Protein AF-A0AAD6F072-F1 (afdb_monomer_lite)

InterPro domains:
  IPR004314 Neprosin [PF03080] (9-136)
  IPR004314 Neprosin [PS52045] (1-140)
  IPR053168 Glutamic endopeptidase [PTHR31589] (7-139)

Organism: NCBI:txid198213

Secondary structure (DSSP, 8-state):
-------EEEEE-SSS-EEEEEEEEEETBTEEEEEEEE-GGG-SSSSS--S-----------TTSPPPPBTTSS-GGG-TTTSEEEEEE--B-TTS-B-TT---PPP--S-TTT-EEPPPEE-SSTT-EEEEEEB------

Structure (mmCIF, N/CA/C/O backbone):
data_AF-A0AAD6F072-F1
#
_entry.id   AF-A0AAD6F072-F1
#
loop_
_atom_site.group_PDB
_atom_site.id
_atom_site.type_symbol
_atom_site.label_atom_id
_atom_site.label_alt_id
_atom_site.label_comp_id
_atom_site.label_asym_id
_atom_site.label_entity_id
_atom_site.label_seq_id
_atom_site.pdbx_PDB_ins_code
_atom_site.Cartn_x
_atom_site.Cartn_y
_atom_site.Cartn_z
_atom_site.occupancy
_atom_site.B_iso_or_equiv
_atom_site.auth_seq_id
_atom_site.auth_comp_id
_atom_site.auth_asym_id
_atom_site.auth_atom_id
_atom_site.pdbx_PDB_model_num
ATOM 1 N N . MET A 1 1 ? 3.015 15.262 11.939 1.00 39.03 1 MET A N 1
ATOM 2 C CA . MET A 1 1 ? 2.741 14.007 11.215 1.00 39.03 1 MET A CA 1
ATOM 3 C C . MET A 1 1 ? 4.004 13.675 10.437 1.00 39.03 1 MET A C 1
ATOM 5 O O . MET A 1 1 ? 4.471 14.546 9.718 1.00 39.03 1 MET A O 1
ATOM 9 N N . ILE A 1 2 ? 4.644 12.532 10.690 1.00 33.38 2 ILE A N 1
ATOM 10 C CA . ILE A 1 2 ? 5.855 12.137 9.954 1.00 33.38 2 ILE A CA 1
ATOM 11 C C . ILE A 1 2 ? 5.382 11.262 8.799 1.00 33.38 2 ILE A C 1
ATOM 13 O O . ILE A 1 2 ? 5.081 10.090 9.002 1.00 33.38 2 ILE A O 1
ATOM 17 N N . THR A 1 3 ? 5.277 11.843 7.609 1.00 35.97 3 THR A N 1
ATOM 18 C CA . THR A 1 3 ? 5.078 11.077 6.378 1.00 35.97 3 THR A CA 1
ATOM 19 C C . THR A 1 3 ? 6.406 10.411 6.037 1.00 35.97 3 THR A C 1
ATOM 21 O O . THR A 1 3 ? 7.415 11.094 5.870 1.00 35.97 3 THR A O 1
ATOM 24 N N . LYS A 1 4 ? 6.435 9.077 5.998 1.00 39.31 4 LYS A N 1
ATOM 25 C CA . LYS A 1 4 ? 7.564 8.315 5.456 1.00 39.31 4 LYS A CA 1
ATOM 26 C C . LYS A 1 4 ? 7.155 7.807 4.084 1.00 39.31 4 LYS A C 1
ATOM 28 O O . LYS A 1 4 ? 6.417 6.833 3.994 1.00 39.31 4 LYS A O 1
ATOM 33 N N . THR A 1 5 ? 7.618 8.480 3.043 1.00 40.56 5 THR A N 1
ATOM 34 C CA . THR A 1 5 ? 7.471 8.000 1.670 1.00 40.56 5 THR A CA 1
ATOM 35 C C . THR A 1 5 ? 8.590 7.001 1.407 1.00 40.56 5 THR A C 1
ATOM 37 O O . THR A 1 5 ? 9.761 7.318 1.612 1.00 40.56 5 THR A O 1
ATOM 40 N N . ILE A 1 6 ? 8.236 5.778 1.019 1.00 50.00 6 ILE A N 1
ATOM 41 C CA . ILE A 1 6 ? 9.190 4.801 0.497 1.00 50.00 6 ILE A CA 1
ATOM 42 C C . ILE A 1 6 ? 8.777 4.553 -0.947 1.00 50.00 6 ILE A C 1
ATOM 44 O O . ILE A 1 6 ? 7.791 3.866 -1.195 1.00 50.00 6 ILE A O 1
ATOM 48 N N . SER A 1 7 ? 9.508 5.155 -1.881 1.00 49.59 7 SER A N 1
ATOM 49 C CA . SER A 1 7 ? 9.353 4.875 -3.305 1.00 49.59 7 SER A CA 1
ATOM 50 C C . SER A 1 7 ? 10.060 3.560 -3.608 1.00 49.59 7 SER A C 1
ATOM 52 O O . SER A 1 7 ? 11.254 3.434 -3.329 1.00 49.59 7 SER A O 1
ATOM 54 N N . PHE A 1 8 ? 9.330 2.595 -4.157 1.00 56.19 8 PHE A N 1
ATOM 55 C CA . PHE A 1 8 ? 9.890 1.359 -4.684 1.00 56.19 8 PHE A CA 1
ATOM 56 C C . PHE A 1 8 ? 9.790 1.406 -6.202 1.00 56.19 8 PHE A C 1
ATOM 58 O O . PHE A 1 8 ? 8.688 1.437 -6.742 1.00 56.19 8 PHE A O 1
ATOM 65 N N . HIS A 1 9 ? 10.934 1.417 -6.881 1.00 56.78 9 HIS A N 1
ATOM 66 C CA . HIS A 1 9 ? 10.971 1.208 -8.324 1.00 56.78 9 HIS A CA 1
ATOM 67 C C . HIS A 1 9 ? 11.306 -0.253 -8.582 1.00 56.78 9 HIS A C 1
ATOM 69 O O . HIS A 1 9 ? 12.283 -0.756 -8.025 1.00 56.78 9 HIS A O 1
ATOM 75 N N . VAL A 1 10 ? 10.466 -0.909 -9.372 1.00 61.03 10 VAL A N 1
ATOM 76 C CA . VAL A 1 10 ? 10.564 -2.320 -9.717 1.00 61.03 10 VAL A CA 1
ATOM 77 C C . VAL A 1 10 ? 10.649 -2.377 -11.238 1.00 61.03 10 VAL A C 1
ATOM 79 O O . VAL A 1 10 ? 9.645 -2.182 -11.915 1.00 61.03 10 VAL A O 1
ATOM 82 N N . GLN A 1 11 ? 11.869 -2.529 -11.753 1.00 62.38 11 GLN A N 1
ATOM 83 C CA . GLN A 1 11 ? 12.166 -2.468 -13.187 1.00 62.38 11 GLN A CA 1
ATOM 84 C C . GLN A 1 11 ? 12.489 -3.860 -13.718 1.00 62.38 11 GLN A C 1
ATOM 86 O O . GLN A 1 11 ? 13.318 -4.543 -13.113 1.00 62.38 11 GLN A O 1
ATOM 91 N N . ASP A 1 12 ? 11.864 -4.219 -14.838 1.00 61.44 12 ASP A N 1
ATOM 92 C CA . ASP A 1 12 ? 12.363 -5.224 -15.774 1.00 61.44 12 ASP A CA 1
ATOM 93 C C . ASP A 1 12 ? 13.198 -4.487 -16.831 1.00 61.44 12 ASP A C 1
ATOM 95 O O . ASP A 1 12 ? 12.715 -3.557 -17.476 1.00 61.44 12 ASP A O 1
ATOM 99 N N . ASP A 1 13 ? 14.471 -4.841 -16.973 1.00 62.88 13 ASP A N 1
ATOM 100 C CA . ASP A 1 13 ? 15.399 -4.250 -17.948 1.00 62.88 13 ASP A CA 1
ATOM 101 C C . ASP A 1 13 ? 15.335 -4.942 -19.327 1.00 62.88 13 ASP A C 1
ATOM 103 O O . ASP A 1 13 ? 16.290 -4.892 -20.109 1.00 62.88 13 ASP A O 1
ATOM 107 N N . HIS A 1 14 ? 14.202 -5.589 -19.620 1.00 65.00 14 HIS A N 1
ATOM 108 C CA . HIS A 1 14 ? 13.958 -6.478 -20.759 1.00 65.00 14 HIS A CA 1
ATOM 109 C C . HIS A 1 14 ? 14.782 -7.776 -20.727 1.00 65.00 14 HIS A C 1
ATOM 111 O O . HIS A 1 14 ? 14.810 -8.517 -21.718 1.00 65.00 14 HIS A O 1
ATOM 117 N N . THR A 1 15 ? 15.460 -8.069 -19.612 1.00 68.56 15 THR A N 1
ATOM 118 C CA . THR A 1 15 ? 16.095 -9.374 -19.367 1.00 68.56 15 THR A CA 1
ATOM 119 C C . THR A 1 15 ? 15.232 -10.293 -18.498 1.00 68.56 15 THR A C 1
ATOM 121 O O . THR A 1 15 ? 15.545 -11.483 -18.386 1.00 68.56 15 THR A O 1
ATOM 124 N N . GLY A 1 16 ? 14.138 -9.767 -17.930 1.00 71.06 16 GLY A N 1
ATOM 125 C CA . GLY A 1 16 ? 13.256 -10.431 -16.971 1.00 71.06 16 GLY A CA 1
ATOM 126 C C . GLY A 1 16 ? 13.711 -10.294 -15.513 1.00 71.06 16 GLY A C 1
ATOM 127 O O . GLY A 1 16 ? 13.064 -10.824 -14.600 1.00 71.06 16 GLY A O 1
ATOM 1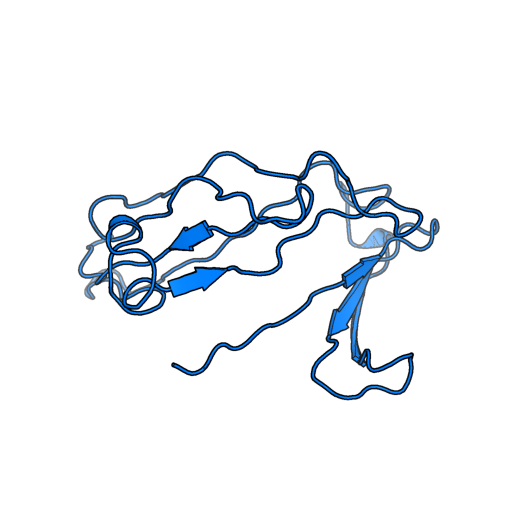28 N N . ASP A 1 17 ? 14.864 -9.666 -15.277 1.00 81.19 17 ASP A N 1
ATOM 129 C CA . ASP A 1 17 ? 15.441 -9.497 -13.950 1.00 81.19 17 ASP A CA 1
ATOM 130 C C . ASP A 1 17 ? 14.787 -8.315 -13.229 1.00 81.19 17 ASP A C 1
ATOM 132 O O . ASP A 1 17 ? 14.529 -7.267 -13.812 1.00 81.19 17 ASP A O 1
ATOM 136 N N . TRP A 1 18 ? 14.563 -8.459 -11.924 1.00 79.00 18 TRP A N 1
ATOM 137 C CA . TRP A 1 18 ? 13.888 -7.449 -11.116 1.00 79.00 18 TRP A CA 1
ATOM 138 C C . TRP A 1 18 ? 14.869 -6.718 -10.217 1.00 79.00 18 TRP A C 1
ATOM 140 O O . TRP A 1 18 ? 15.586 -7.338 -9.427 1.00 79.00 18 TRP A O 1
ATOM 150 N N . SER A 1 19 ? 14.838 -5.390 -10.259 1.00 80.44 19 SER A N 1
ATOM 151 C CA . SER A 1 19 ? 15.599 -4.532 -9.345 1.00 80.44 19 SER A CA 1
ATOM 152 C C . SER A 1 19 ? 14.667 -3.713 -8.464 1.00 80.44 19 SER A C 1
ATOM 154 O O . SER A 1 19 ? 13.690 -3.169 -8.961 1.00 80.44 19 SER A O 1
ATOM 156 N N . LEU A 1 20 ? 14.979 -3.600 -7.170 1.00 81.88 20 LEU A N 1
ATOM 157 C CA . LEU A 1 20 ? 14.248 -2.766 -6.215 1.00 81.88 20 LEU A CA 1
ATOM 158 C C . LEU A 1 20 ? 15.093 -1.561 -5.818 1.00 81.88 20 LEU A C 1
ATOM 160 O O . LEU A 1 20 ? 16.142 -1.730 -5.191 1.00 81.88 20 LEU A O 1
ATOM 164 N N . TYR A 1 21 ? 14.611 -0.356 -6.099 1.00 79.81 21 TYR A N 1
ATOM 165 C CA . TYR A 1 21 ? 15.288 0.885 -5.711 1.00 79.81 21 TYR A CA 1
ATOM 166 C C . TYR A 1 21 ? 14.526 1.663 -4.645 1.00 79.81 21 TYR A C 1
ATOM 168 O O . TYR A 1 21 ? 13.312 1.527 -4.516 1.00 79.81 21 TYR A O 1
ATOM 176 N N . ARG A 1 22 ? 15.258 2.507 -3.909 1.00 79.94 22 ARG A N 1
ATOM 177 C CA . ARG A 1 22 ? 14.730 3.453 -2.924 1.00 79.94 22 ARG A CA 1
ATOM 178 C C . ARG A 1 22 ? 15.347 4.841 -3.088 1.00 79.94 22 ARG A C 1
ATOM 180 O O . ARG A 1 22 ? 16.568 4.982 -3.055 1.00 79.94 22 ARG A O 1
ATOM 187 N N . GLU A 1 23 ? 14.501 5.854 -3.233 1.00 74.44 23 GLU A N 1
ATOM 188 C CA . GLU A 1 23 ? 14.886 7.225 -3.617 1.00 74.44 23 GLU A CA 1
ATOM 189 C C . GLU A 1 23 ? 15.313 8.131 -2.450 1.00 74.44 23 GLU A C 1
ATOM 191 O O . GLU A 1 23 ? 16.150 9.013 -2.619 1.00 74.44 23 GLU A O 1
ATOM 196 N N . ASP A 1 24 ? 14.798 7.923 -1.238 1.00 72.06 24 ASP A N 1
ATOM 197 C CA . ASP A 1 24 ? 15.056 8.804 -0.084 1.00 72.06 24 ASP A CA 1
ATOM 198 C C . ASP A 1 24 ? 16.386 8.513 0.639 1.00 72.06 24 ASP A C 1
ATOM 200 O O . ASP A 1 24 ? 16.667 9.078 1.696 1.00 72.06 24 ASP A O 1
ATOM 204 N N . LEU A 1 25 ? 17.219 7.633 0.079 1.00 77.62 25 LEU A N 1
ATOM 205 C CA . LEU A 1 25 ? 18.517 7.254 0.644 1.00 77.62 25 LEU A CA 1
ATOM 206 C C . LEU A 1 25 ? 19.708 8.015 0.040 1.00 77.62 25 LEU A C 1
ATOM 208 O O . LEU A 1 25 ? 20.831 7.831 0.506 1.00 77.62 25 LEU A O 1
ATOM 212 N N . GLY A 1 26 ? 19.486 8.874 -0.963 1.00 76.06 26 GLY A N 1
ATOM 213 C CA . GLY A 1 26 ? 20.554 9.677 -1.573 1.00 76.06 26 GLY A CA 1
ATOM 214 C C . GLY A 1 26 ? 21.599 8.825 -2.298 1.00 76.06 26 GLY A C 1
ATOM 215 O O . GLY A 1 26 ? 22.797 9.092 -2.210 1.00 76.06 26 GLY A O 1
ATOM 216 N N . GLY A 1 27 ? 21.146 7.766 -2.966 1.00 77.00 27 GLY A N 1
ATOM 217 C CA . GLY A 1 27 ? 22.019 6.810 -3.631 1.00 77.00 27 GLY A CA 1
ATOM 218 C C . GLY A 1 27 ? 22.700 7.358 -4.893 1.00 77.00 27 GLY A C 1
ATOM 219 O O . GLY A 1 27 ? 22.360 8.434 -5.393 1.00 77.00 27 GLY A O 1
ATOM 220 N N . PRO A 1 28 ? 23.691 6.619 -5.421 1.00 75.62 28 PRO A N 1
ATOM 221 C CA . PRO A 1 28 ? 24.615 7.121 -6.438 1.00 75.62 28 PRO A CA 1
ATOM 222 C C . PRO A 1 28 ? 23.983 7.317 -7.824 1.00 75.62 28 PRO A C 1
ATOM 224 O O . PRO A 1 28 ? 24.578 7.984 -8.668 1.00 75.62 28 PRO A O 1
ATOM 227 N N . ILE A 1 29 ? 22.797 6.753 -8.075 1.00 68.38 29 ILE A N 1
ATOM 228 C CA . ILE A 1 29 ? 22.113 6.809 -9.372 1.00 68.38 29 ILE A CA 1
ATOM 229 C C . ILE A 1 29 ? 20.925 7.760 -9.244 1.00 68.38 29 ILE A C 1
ATOM 231 O O . ILE A 1 29 ? 19.842 7.351 -8.844 1.00 68.38 29 ILE A O 1
ATOM 235 N N . GLY A 1 30 ? 21.131 9.051 -9.517 1.00 68.88 30 GLY A N 1
ATOM 236 C CA . GLY A 1 30 ? 20.044 10.041 -9.481 1.00 68.88 30 GLY A CA 1
ATOM 237 C C . GLY A 1 30 ? 19.322 10.157 -8.128 1.00 68.88 30 GLY A C 1
ATOM 238 O O . GLY A 1 30 ? 18.164 10.551 -8.101 1.00 68.88 30 GLY A O 1
ATOM 239 N N . GLY A 1 31 ? 19.973 9.792 -7.015 1.00 77.00 31 GLY A N 1
ATOM 240 C CA . GLY A 1 31 ? 19.365 9.737 -5.678 1.00 77.00 31 GLY A CA 1
ATOM 241 C C . GLY A 1 31 ? 18.814 8.361 -5.281 1.00 77.00 31 GLY A C 1
ATOM 242 O O . GLY A 1 31 ? 18.558 8.126 -4.101 1.00 77.00 31 GLY A O 1
ATOM 243 N N . MET A 1 32 ? 18.716 7.410 -6.212 1.00 76.00 32 MET A N 1
ATOM 244 C CA . MET A 1 32 ? 18.235 6.050 -5.958 1.00 76.00 32 MET A CA 1
ATOM 245 C C . MET A 1 32 ? 19.320 5.133 -5.387 1.00 76.00 32 MET A C 1
ATOM 247 O O . MET A 1 32 ? 20.454 5.085 -5.871 1.00 76.00 32 MET A O 1
ATOM 251 N N . THR A 1 33 ? 18.945 4.347 -4.378 1.00 83.56 33 THR A N 1
ATOM 252 C CA . THR A 1 33 ? 19.739 3.255 -3.799 1.00 83.56 33 THR A CA 1
ATOM 253 C C . THR A 1 33 ? 19.128 1.913 -4.179 1.00 83.56 33 THR A C 1
ATOM 255 O O . THR A 1 33 ? 17.965 1.669 -3.871 1.00 83.56 33 THR A O 1
ATOM 258 N N . LEU A 1 34 ? 19.911 1.028 -4.803 1.00 82.62 34 LEU A N 1
ATOM 259 C CA . LEU A 1 34 ? 19.511 -0.360 -5.044 1.00 82.62 34 LEU A CA 1
ATOM 260 C C . LEU A 1 34 ? 19.412 -1.101 -3.703 1.00 82.62 34 LEU A C 1
ATOM 262 O O . LEU A 1 34 ? 20.396 -1.204 -2.971 1.00 82.62 34 LEU A O 1
ATOM 266 N N . LEU A 1 35 ? 18.226 -1.610 -3.386 1.00 84.81 35 LEU A N 1
ATOM 267 C CA . LEU A 1 35 ? 17.966 -2.416 -2.194 1.00 84.81 35 LEU A CA 1
ATOM 268 C C . LEU A 1 35 ? 18.078 -3.916 -2.466 1.00 84.81 35 LEU A C 1
ATOM 270 O O . LEU A 1 35 ? 18.409 -4.675 -1.556 1.00 84.81 35 LEU A O 1
ATOM 274 N N . GLY A 1 36 ? 17.803 -4.349 -3.695 1.00 83.94 36 GLY A N 1
ATOM 275 C CA . GLY A 1 36 ? 17.868 -5.757 -4.059 1.00 83.94 36 GLY A CA 1
ATOM 276 C C . GLY A 1 36 ? 17.723 -5.990 -5.553 1.00 83.94 36 GLY A C 1
ATOM 277 O O . GLY A 1 36 ? 17.220 -5.135 -6.278 1.00 83.94 36 GLY A O 1
ATOM 278 N N . TRP A 1 37 ? 18.188 -7.158 -5.980 1.00 85.19 37 TRP A N 1
ATOM 279 C CA . TRP A 1 37 ? 18.143 -7.633 -7.355 1.00 85.19 37 TRP A CA 1
ATOM 280 C C . TRP A 1 37 ? 17.800 -9.123 -7.351 1.00 85.19 37 TRP A C 1
ATOM 282 O O . TRP A 1 37 ? 18.337 -9.878 -6.530 1.00 85.19 37 TRP A O 1
ATOM 292 N N . TRP A 1 38 ? 16.911 -9.540 -8.247 1.00 86.12 38 TRP A N 1
ATOM 293 C CA . TRP A 1 38 ? 16.428 -10.913 -8.352 1.00 86.12 38 TRP A CA 1
ATOM 294 C C . TRP A 1 38 ? 16.389 -11.348 -9.816 1.00 86.12 38 TRP A C 1
ATOM 296 O O . TRP A 1 38 ? 15.666 -10.730 -10.596 1.00 86.12 38 TRP A O 1
ATOM 306 N N . PRO A 1 39 ? 17.095 -12.428 -10.191 1.00 85.25 39 PRO A N 1
ATOM 307 C CA . PRO A 1 39 ? 17.088 -12.885 -11.567 1.00 85.25 39 PRO A CA 1
ATOM 308 C C . PRO A 1 39 ? 15.739 -13.494 -11.949 1.00 85.25 39 PRO A C 1
ATOM 310 O O . PRO A 1 39 ? 15.114 -14.184 -11.132 1.00 85.25 39 PRO A O 1
ATOM 313 N N . TRP A 1 40 ? 15.349 -13.337 -13.213 1.00 81.75 40 TRP A N 1
ATOM 314 C CA . TRP A 1 40 ? 14.086 -13.821 -13.783 1.00 81.75 40 TRP A CA 1
ATOM 315 C C . TRP A 1 40 ? 13.829 -15.297 -13.477 1.00 81.75 40 TRP A C 1
ATOM 317 O O . TRP A 1 40 ? 12.707 -15.705 -13.186 1.00 81.75 40 TRP A O 1
ATOM 327 N N . SER A 1 41 ? 14.899 -16.101 -13.471 1.00 84.88 41 SER A N 1
ATOM 328 C CA . SER A 1 41 ? 14.863 -17.549 -13.229 1.00 84.88 41 SER A CA 1
ATOM 329 C C . SER A 1 41 ? 14.318 -17.952 -11.851 1.00 84.88 41 SER A C 1
ATOM 331 O O . SER A 1 41 ? 13.957 -19.115 -11.653 1.00 84.88 41 SER A O 1
ATOM 333 N N . LEU A 1 42 ? 14.232 -17.017 -10.898 1.00 86.44 42 LEU A N 1
ATOM 334 C CA . LEU A 1 42 ? 13.570 -17.247 -9.611 1.00 86.44 42 LEU A CA 1
ATOM 335 C C . LEU A 1 42 ? 12.043 -17.250 -9.728 1.00 86.44 42 LEU A C 1
ATOM 337 O O . LEU A 1 42 ? 11.360 -17.795 -8.855 1.00 86.44 42 LEU A O 1
ATOM 341 N N . PHE A 1 43 ? 11.498 -16.662 -10.791 1.00 81.50 43 PHE A N 1
ATOM 342 C CA . PHE A 1 43 ? 10.075 -16.427 -10.948 1.00 81.50 43 PHE A CA 1
ATOM 343 C C . PHE A 1 43 ? 9.483 -17.305 -12.046 1.00 81.50 43 PHE A C 1
ATOM 345 O O . PHE A 1 43 ? 9.979 -17.389 -13.160 1.00 81.50 43 PHE A O 1
ATOM 352 N N . LYS A 1 44 ? 8.357 -17.954 -11.740 1.00 77.6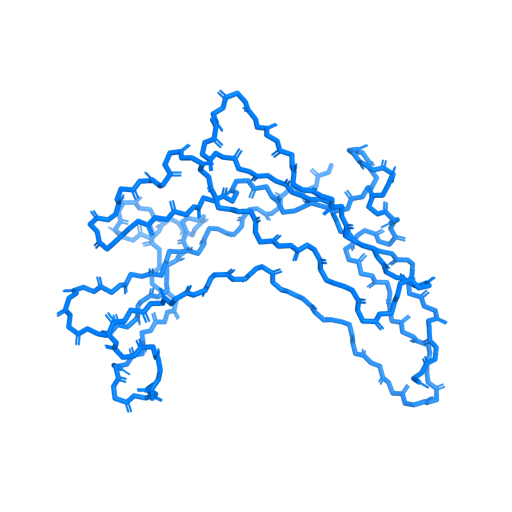2 44 LYS A N 1
ATOM 353 C CA . LYS A 1 44 ? 7.598 -18.734 -12.733 1.00 77.62 44 LYS A CA 1
ATOM 354 C C . LYS A 1 44 ? 6.591 -17.896 -13.519 1.00 77.62 44 LYS A C 1
ATOM 356 O O . LYS A 1 44 ? 6.203 -18.289 -14.609 1.00 77.62 44 LYS A O 1
ATOM 361 N N . HIS A 1 45 ? 6.134 -16.789 -12.932 1.00 76.12 45 HIS A N 1
ATOM 362 C CA . HIS A 1 45 ? 5.025 -15.975 -13.446 1.00 76.12 45 HIS A CA 1
ATOM 363 C C . HIS A 1 45 ? 5.354 -14.483 -13.555 1.00 76.12 45 HIS A C 1
ATOM 365 O O . HIS A 1 45 ? 4.537 -13.735 -14.068 1.00 76.12 45 HIS A O 1
ATOM 371 N N . LEU A 1 46 ? 6.526 -14.066 -13.067 1.00 76.12 46 LEU A N 1
ATOM 372 C CA . LEU A 1 46 ? 7.033 -12.692 -13.162 1.00 76.12 46 LEU A CA 1
ATOM 373 C C . LEU A 1 46 ? 8.312 -12.630 -14.008 1.00 76.12 46 LEU A C 1
ATOM 375 O O . LEU A 1 46 ? 8.990 -11.622 -14.009 1.00 76.12 46 LEU A O 1
ATOM 379 N N . ALA A 1 47 ? 8.681 -13.715 -14.691 1.00 71.75 47 ALA A N 1
ATOM 380 C CA . ALA A 1 47 ? 9.908 -13.768 -15.484 1.00 71.75 47 ALA A CA 1
ATOM 381 C C . ALA A 1 47 ? 9.884 -12.859 -16.722 1.00 71.75 47 ALA A C 1
ATOM 383 O O . ALA A 1 47 ? 10.943 -12.514 -17.220 1.00 71.75 47 ALA A O 1
ATOM 384 N N . GLU A 1 48 ? 8.696 -12.539 -17.241 1.00 69.81 48 GLU A N 1
ATOM 385 C CA . GLU A 1 48 ? 8.538 -11.748 -18.468 1.00 69.81 48 GLU A CA 1
ATOM 386 C C . GLU A 1 48 ? 7.943 -10.364 -18.205 1.00 69.81 48 GLU A C 1
ATOM 388 O O . GLU A 1 48 ? 8.309 -9.420 -18.877 1.00 69.81 48 GLU A O 1
ATOM 393 N N . HIS A 1 49 ? 6.964 -10.253 -17.303 1.00 72.19 49 HIS A N 1
ATOM 394 C CA . HIS A 1 49 ? 6.352 -8.989 -16.883 1.00 72.19 49 HIS A CA 1
ATOM 395 C C . HIS A 1 49 ? 5.443 -9.231 -15.670 1.00 72.19 49 HIS A C 1
ATOM 397 O O . HIS A 1 49 ? 5.070 -10.369 -15.357 1.00 72.19 49 HIS A O 1
ATOM 403 N N . ALA A 1 50 ? 5.059 -8.153 -14.987 1.00 73.69 50 ALA A N 1
ATOM 404 C CA . ALA A 1 50 ? 3.982 -8.186 -14.005 1.00 73.69 50 ALA A CA 1
ATOM 405 C C . ALA A 1 50 ? 2.625 -7.980 -14.692 1.00 73.69 50 ALA A C 1
ATOM 407 O O . ALA A 1 50 ? 2.436 -7.032 -15.446 1.00 73.69 50 ALA A O 1
ATOM 408 N N . ASN A 1 51 ? 1.658 -8.845 -14.379 1.00 74.44 51 ASN A N 1
ATOM 409 C CA . ASN A 1 51 ? 0.275 -8.723 -14.864 1.00 74.44 51 ASN A CA 1
ATOM 410 C C . ASN A 1 51 ? -0.633 -7.961 -13.895 1.00 74.44 51 ASN A C 1
ATOM 412 O O . ASN A 1 51 ? -1.707 -7.496 -14.267 1.00 74.44 51 ASN A O 1
ATOM 416 N N . VAL A 1 52 ? -0.231 -7.910 -12.627 1.00 76.88 52 VAL A N 1
ATOM 417 C CA . VAL A 1 52 ? -0.995 -7.326 -11.529 1.00 76.88 52 VAL A CA 1
ATOM 418 C C . VAL A 1 52 ? -0.011 -6.617 -10.613 1.00 76.88 52 VAL A C 1
ATOM 420 O O . VAL A 1 52 ? 1.041 -7.169 -10.286 1.00 76.88 52 VAL A O 1
ATOM 423 N N . ILE A 1 53 ? -0.366 -5.405 -10.202 1.00 78.25 53 ILE A N 1
ATOM 424 C CA . ILE A 1 53 ? 0.338 -4.654 -9.167 1.00 78.25 53 ILE A CA 1
ATOM 425 C C . ILE A 1 53 ? -0.601 -4.604 -7.961 1.00 78.25 53 ILE A C 1
ATOM 427 O O . ILE A 1 53 ? -1.791 -4.352 -8.100 1.00 78.25 53 ILE A O 1
ATOM 431 N N . GLU A 1 54 ? -0.094 -4.866 -6.764 1.00 84.69 54 GLU A N 1
ATOM 432 C CA . GLU A 1 54 ? -0.895 -4.773 -5.544 1.00 84.69 54 GLU A CA 1
ATOM 433 C C . GLU A 1 54 ? -0.123 -4.001 -4.482 1.00 84.69 54 GLU A C 1
ATOM 435 O O . GLU A 1 54 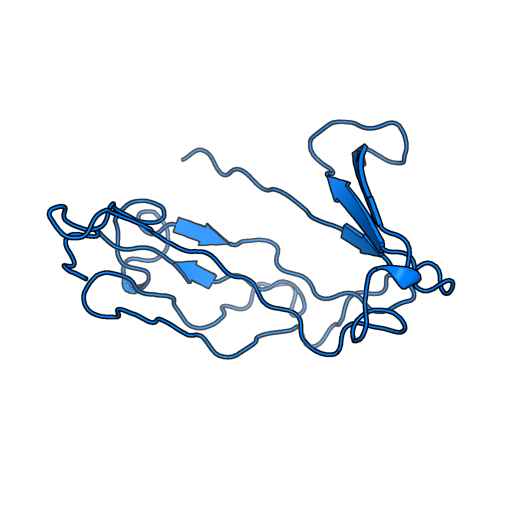? 1.064 -4.242 -4.251 1.00 84.69 54 GLU A O 1
ATOM 440 N N . TRP A 1 55 ? -0.822 -3.105 -3.788 1.00 86.06 55 TRP A N 1
ATOM 441 C CA . TRP A 1 55 ? -0.335 -2.503 -2.554 1.00 86.06 55 TRP A CA 1
ATOM 442 C C . TRP A 1 55 ? -0.953 -3.262 -1.394 1.00 86.06 55 TRP A C 1
ATOM 444 O O . TRP A 1 55 ? -2.150 -3.166 -1.134 1.00 86.06 55 TRP A O 1
ATOM 454 N N . THR A 1 56 ? -0.130 -4.055 -0.717 1.00 87.56 56 THR A N 1
ATOM 455 C CA . THR A 1 56 ? -0.587 -4.982 0.317 1.00 87.56 56 THR A CA 1
ATOM 456 C C . THR A 1 56 ? 0.070 -4.707 1.665 1.00 87.56 56 THR A C 1
ATOM 4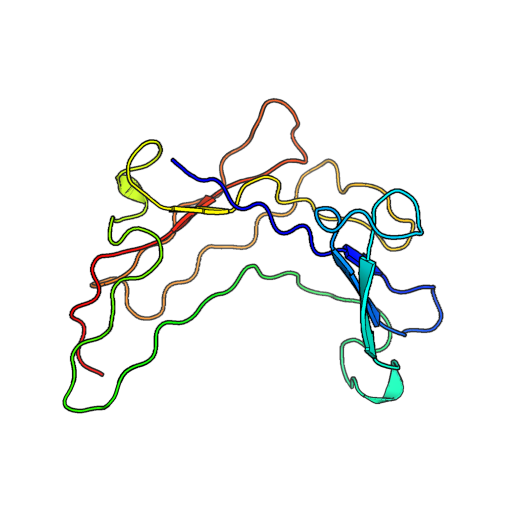58 O O . THR A 1 56 ? 1.099 -4.038 1.776 1.00 87.56 56 THR A O 1
ATOM 461 N N . GLY A 1 57 ? -0.535 -5.252 2.711 1.00 87.44 57 GLY A N 1
ATOM 462 C CA . GLY A 1 57 ? -0.047 -5.214 4.077 1.00 87.44 57 GLY A CA 1
ATOM 463 C C . GLY A 1 57 ? -0.763 -6.269 4.907 1.00 87.44 57 GLY A C 1
ATOM 464 O O . GLY A 1 57 ? -1.859 -6.714 4.571 1.00 87.44 57 GLY A O 1
ATOM 465 N N . PHE A 1 58 ? -0.147 -6.692 6.006 1.00 90.56 58 PHE A N 1
ATOM 466 C CA . PHE A 1 58 ? -0.761 -7.662 6.903 1.00 90.56 58 PHE A CA 1
ATOM 467 C C . PHE A 1 58 ? -0.489 -7.312 8.362 1.00 90.56 58 PHE A C 1
ATOM 469 O O . PHE A 1 58 ? 0.567 -6.792 8.718 1.00 90.56 58 PHE A O 1
ATOM 476 N N . ALA A 1 59 ? -1.453 -7.646 9.214 1.00 91.06 59 ALA A N 1
ATOM 477 C CA . ALA A 1 59 ? -1.279 -7.716 10.655 1.00 91.06 59 ALA A CA 1
ATOM 478 C C . ALA A 1 59 ? -1.321 -9.190 11.067 1.00 91.06 59 ALA A C 1
ATOM 480 O O . ALA A 1 59 ? -2.172 -9.950 10.605 1.00 91.06 59 ALA A O 1
ATOM 481 N N . SER A 1 60 ? -0.398 -9.605 11.930 1.00 90.62 60 SER A N 1
ATOM 482 C CA . SER A 1 60 ? -0.331 -10.976 12.438 1.00 90.62 60 SER A CA 1
ATOM 483 C C . SER A 1 60 ? -0.214 -10.963 13.955 1.00 90.62 60 SER A C 1
ATOM 485 O O . SER A 1 60 ? 0.413 -10.076 14.529 1.00 90.62 60 SER A O 1
ATOM 487 N N . HIS A 1 61 ? -0.841 -11.944 14.594 1.00 89.88 61 HIS A N 1
ATOM 488 C CA . HIS A 1 61 ? -0.853 -12.128 16.043 1.00 89.88 61 HIS A CA 1
ATOM 489 C C . HIS A 1 61 ? -0.993 -13.612 16.394 1.00 89.88 61 HIS A C 1
ATOM 491 O O . HIS A 1 61 ? -1.351 -14.432 15.539 1.00 89.88 61 HIS A O 1
ATOM 497 N N . ASN A 1 62 ? -0.710 -13.990 17.639 1.00 91.19 62 ASN A N 1
ATOM 498 C CA . ASN A 1 62 ? -0.921 -15.364 18.095 1.00 91.19 62 ASN A CA 1
ATOM 499 C C . ASN A 1 62 ? -2.409 -15.655 18.345 1.00 91.19 62 ASN A C 1
ATOM 501 O O . ASN A 1 62 ? -3.209 -14.746 18.531 1.00 91.19 62 ASN A O 1
ATOM 505 N N . TYR A 1 63 ? -2.789 -16.937 18.371 1.00 85.56 63 TYR A N 1
ATOM 506 C CA . TYR A 1 63 ? -4.190 -17.358 18.544 1.00 85.56 63 TYR A CA 1
ATOM 507 C C . TYR A 1 63 ? -4.833 -16.850 19.851 1.00 85.56 63 TYR A C 1
ATOM 509 O O . TYR A 1 63 ? -6.015 -16.530 19.865 1.00 85.56 63 TYR A O 1
ATOM 517 N N . ASN A 1 64 ? -4.050 -16.729 20.926 1.00 89.38 64 ASN A N 1
ATOM 518 C CA . ASN A 1 64 ? -4.522 -16.263 22.238 1.00 89.38 64 ASN A CA 1
ATOM 519 C C . ASN A 1 64 ? -4.354 -14.750 22.451 1.00 89.38 64 ASN A C 1
ATOM 521 O O . ASN A 1 64 ? -4.560 -14.260 23.559 1.00 89.38 64 ASN A O 1
ATOM 525 N N . GLU A 1 65 ? -3.934 -14.021 21.422 1.00 92.81 65 GLU A N 1
ATOM 526 C CA . GLU A 1 65 ? -3.738 -12.575 21.471 1.00 92.81 65 GLU A CA 1
ATOM 527 C C . GLU A 1 65 ? -4.747 -11.901 20.549 1.00 92.81 65 GLU A C 1
ATOM 529 O O . GLU A 1 65 ? -5.234 -12.508 19.594 1.00 92.81 65 GLU A O 1
ATOM 534 N N . THR A 1 66 ? -5.053 -10.638 20.813 1.00 92.88 66 THR A N 1
ATOM 535 C CA . THR A 1 66 ? -5.794 -9.808 19.869 1.00 92.88 66 THR A CA 1
ATOM 536 C C . THR A 1 66 ? -4.859 -9.240 18.809 1.00 92.88 66 THR A C 1
ATOM 538 O O . THR A 1 66 ? -3.669 -9.021 19.046 1.00 92.88 66 THR A O 1
ATOM 541 N N . SER A 1 67 ? -5.402 -8.994 17.622 1.00 94.31 67 SER A N 1
ATOM 542 C CA . SER A 1 67 ? -4.644 -8.409 16.526 1.00 94.31 67 SER A CA 1
ATOM 543 C C . SER A 1 67 ? -4.126 -7.002 16.879 1.00 94.31 67 SER A C 1
ATOM 545 O O . SER A 1 67 ? -4.828 -6.244 17.557 1.00 94.31 67 SER A O 1
ATOM 547 N N . PRO A 1 68 ? -2.911 -6.622 16.441 1.00 95.75 68 PRO A N 1
ATOM 548 C CA . PRO A 1 68 ? -2.369 -5.290 16.697 1.00 95.75 68 PRO A CA 1
ATOM 549 C C . PRO A 1 68 ? -3.085 -4.222 15.851 1.00 95.75 68 PRO A C 1
ATOM 551 O O . PRO A 1 68 ? -3.714 -4.559 14.842 1.00 95.75 68 PRO A O 1
ATOM 554 N N . PRO A 1 69 ? -2.964 -2.929 16.196 1.00 95.69 69 PRO A N 1
ATOM 555 C CA . PRO A 1 69 ? -3.404 -1.856 15.311 1.00 95.69 69 PRO A CA 1
ATOM 556 C C . PRO A 1 69 ? -2.618 -1.864 13.991 1.00 95.69 69 PRO A C 1
ATOM 558 O O . PRO A 1 69 ? -1.451 -2.260 13.947 1.00 95.69 69 PRO A O 1
ATOM 561 N N . MET A 1 70 ? -3.256 -1.397 12.916 1.00 94.62 70 MET A N 1
ATOM 562 C CA . MET A 1 70 ? -2.637 -1.215 11.599 1.00 94.62 70 MET A CA 1
ATOM 563 C C . MET A 1 70 ? -2.594 0.273 11.237 1.00 94.62 70 MET A C 1
ATOM 565 O O . MET A 1 70 ? -3.546 1.013 11.503 1.00 94.62 70 MET A O 1
ATOM 569 N N . GLY A 1 71 ? -1.493 0.712 10.620 1.00 93.75 71 GLY A N 1
ATOM 570 C CA . GLY A 1 71 ? -1.285 2.115 10.265 1.00 93.75 71 GLY A CA 1
ATOM 571 C C . GLY A 1 71 ? -1.219 2.997 11.513 1.00 93.75 71 GLY A C 1
ATOM 572 O O . GLY A 1 71 ? -0.393 2.772 12.396 1.00 93.75 71 GLY A O 1
ATOM 573 N N . SER A 1 72 ? -2.105 3.988 11.595 1.00 95.31 72 SER A N 1
ATOM 574 C CA . SER A 1 72 ? -2.239 4.884 12.751 1.00 95.31 72 SER A CA 1
ATOM 575 C C . SER A 1 72 ? -3.183 4.358 13.841 1.00 95.31 72 SER A C 1
ATOM 577 O O . SER A 1 72 ? -3.358 5.025 14.858 1.00 95.31 72 SER A O 1
ATOM 579 N N . GLY A 1 73 ? -3.814 3.194 13.642 1.00 96.12 73 GLY A N 1
ATOM 580 C CA . GLY A 1 73 ? -4.860 2.674 14.531 1.00 96.12 73 GLY A CA 1
ATOM 581 C C . GLY A 1 73 ? -6.260 3.248 14.273 1.00 96.12 73 GLY A C 1
ATOM 582 O O . GLY A 1 73 ? -7.214 2.822 14.916 1.00 96.12 73 GLY A O 1
ATOM 583 N N . HIS A 1 74 ? -6.394 4.177 13.326 1.00 97.56 74 HIS A N 1
ATOM 584 C CA . HIS A 1 74 ? -7.668 4.753 12.893 1.00 97.56 74 HIS A CA 1
ATOM 585 C C . HIS A 1 74 ? -8.218 4.040 11.658 1.00 97.56 74 HIS A C 1
ATOM 587 O O . HIS A 1 74 ? -7.451 3.510 10.850 1.00 97.56 74 HIS A O 1
ATOM 593 N N . PHE A 1 75 ? -9.542 4.041 11.498 1.00 97.56 75 PHE A N 1
ATOM 594 C CA . PHE A 1 75 ? -10.168 3.514 10.284 1.00 97.56 75 PHE A CA 1
ATOM 595 C C . PHE A 1 75 ? -9.930 4.455 9.096 1.00 97.56 75 PHE A C 1
ATOM 597 O O . PHE A 1 75 ? -9.873 5.672 9.255 1.00 97.56 75 PHE A O 1
ATOM 604 N N . ALA A 1 76 ? -9.854 3.894 7.890 1.00 97.50 76 ALA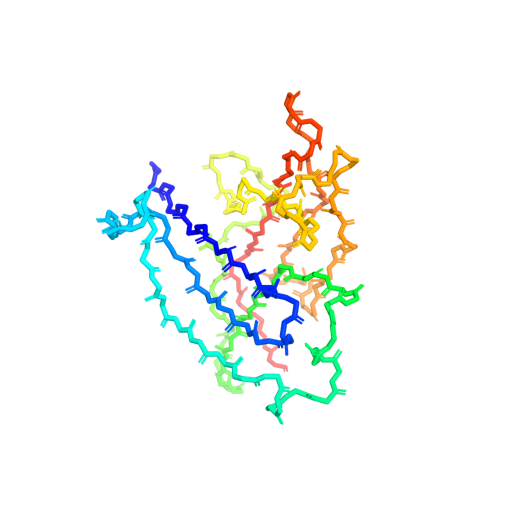 A N 1
ATOM 605 C CA . ALA A 1 76 ? -9.633 4.610 6.638 1.00 97.50 76 ALA A CA 1
ATOM 606 C C . ALA A 1 76 ? -10.688 5.700 6.386 1.00 97.50 76 ALA A C 1
ATOM 608 O O . ALA A 1 76 ? -10.365 6.758 5.859 1.00 97.50 76 ALA A O 1
ATOM 609 N N . SER A 1 77 ? -11.928 5.494 6.846 1.00 96.81 77 SER A N 1
ATOM 610 C CA . SER A 1 77 ? -13.015 6.480 6.765 1.00 96.81 77 SER A CA 1
ATOM 611 C C . SER A 1 77 ? -12.775 7.748 7.590 1.00 96.81 77 SER A C 1
ATOM 613 O O . SER A 1 77 ? -13.529 8.709 7.461 1.00 96.81 77 SER A O 1
ATOM 615 N N . GLU A 1 78 ? -11.779 7.750 8.480 1.00 97.38 78 GLU A N 1
ATOM 616 C CA . GLU A 1 78 ? -11.386 8.939 9.238 1.00 97.38 78 GLU A CA 1
ATOM 617 C C . GLU A 1 78 ? -10.452 9.876 8.456 1.00 97.38 78 GLU A C 1
ATOM 619 O O . GLU A 1 78 ? -10.235 10.994 8.920 1.00 97.38 78 GLU A O 1
ATOM 624 N N . LEU A 1 79 ? -9.972 9.449 7.277 1.00 95.75 79 LEU A N 1
ATOM 625 C CA . LEU A 1 79 ? -9.260 10.257 6.279 1.00 95.75 79 LEU A CA 1
ATOM 626 C C . LEU A 1 79 ? -8.039 11.017 6.839 1.00 95.75 79 LEU A C 1
ATOM 628 O O . LEU A 1 79 ? -7.425 10.633 7.843 1.00 95.75 79 LEU A O 1
ATOM 632 N N . ASP A 1 80 ? -7.661 12.090 6.146 1.00 92.19 80 ASP A N 1
ATOM 633 C CA . ASP A 1 80 ? -6.535 12.951 6.471 1.00 92.19 80 ASP A CA 1
ATOM 634 C C . ASP A 1 80 ? -6.558 13.455 7.913 1.00 92.19 80 ASP A C 1
ATOM 636 O O . ASP A 1 80 ? -7.589 13.792 8.496 1.00 92.19 80 ASP A O 1
ATOM 640 N N . GLY A 1 81 ? -5.368 13.547 8.503 1.00 92.38 81 GLY A N 1
ATOM 641 C CA . GLY A 1 81 ? -5.221 13.975 9.891 1.00 92.38 81 GLY A CA 1
ATOM 642 C C . GLY A 1 81 ? -5.361 12.843 10.908 1.00 92.38 81 GLY A C 1
ATOM 643 O O . GLY A 1 81 ? -4.937 13.027 12.051 1.00 92.38 81 GLY A O 1
ATOM 644 N N . LYS A 1 82 ? -5.899 11.683 10.507 1.00 95.75 82 LYS A N 1
ATOM 645 C CA . LYS A 1 82 ? -6.162 10.554 11.407 1.00 95.75 82 LYS A CA 1
ATOM 646 C C . LYS A 1 82 ? -5.733 9.206 10.845 1.00 95.75 82 LYS A C 1
ATOM 648 O O . LYS A 1 82 ? -4.920 8.531 11.477 1.00 95.75 82 LYS A O 1
ATOM 653 N N . ALA A 1 83 ? -6.279 8.802 9.701 1.00 96.19 83 ALA A N 1
ATOM 654 C CA . ALA A 1 83 ? -5.958 7.530 9.066 1.00 96.19 83 ALA A CA 1
ATOM 655 C C . ALA A 1 83 ? -4.537 7.552 8.487 1.00 96.19 83 ALA A C 1
ATOM 657 O O . ALA A 1 83 ? -4.000 8.609 8.147 1.00 96.19 83 ALA A O 1
ATOM 658 N N . ALA A 1 84 ? -3.914 6.379 8.384 1.00 94.81 84 ALA A N 1
ATOM 659 C CA . ALA A 1 84 ? -2.686 6.246 7.611 1.00 94.81 84 ALA A CA 1
ATOM 660 C C . ALA A 1 84 ? -3.031 6.193 6.118 1.00 94.81 84 ALA A C 1
ATOM 662 O O . ALA A 1 84 ? -4.109 5.734 5.745 1.00 94.81 84 ALA A O 1
ATOM 663 N N . SER A 1 85 ? -2.112 6.635 5.262 1.00 92.88 85 SER A N 1
ATOM 664 C CA . SER A 1 85 ? -2.281 6.574 3.811 1.00 92.88 85 SER A CA 1
ATOM 665 C C . SER A 1 85 ? -1.020 6.104 3.105 1.00 92.88 85 SER A C 1
ATOM 667 O O . SER A 1 85 ? 0.102 6.334 3.569 1.00 92.88 85 SER A O 1
ATOM 669 N N . PHE A 1 86 ? -1.222 5.429 1.978 1.00 89.44 86 PHE A N 1
ATOM 670 C CA . PHE A 1 86 ? -0.208 5.299 0.941 1.00 89.44 86 PHE A CA 1
ATOM 671 C C . PHE A 1 86 ? -0.426 6.443 -0.039 1.00 89.44 86 PHE A C 1
ATOM 673 O O . PHE A 1 86 ? -1.497 6.556 -0.630 1.00 89.44 86 PHE A O 1
ATOM 680 N N . ASN A 1 87 ? 0.580 7.302 -0.169 1.00 86.12 87 ASN A N 1
ATOM 681 C CA . ASN A 1 87 ? 0.568 8.445 -1.077 1.00 86.12 87 ASN A CA 1
ATOM 682 C C . ASN A 1 87 ? 1.542 8.188 -2.221 1.00 86.12 87 ASN A C 1
ATOM 684 O O . ASN A 1 87 ? 2.388 7.301 -2.111 1.00 86.12 87 ASN A O 1
ATOM 688 N N . ASP A 1 88 ? 1.446 8.989 -3.282 1.00 83.06 88 ASP A N 1
ATOM 689 C CA . ASP A 1 88 ? 2.395 8.930 -4.400 1.00 83.06 88 ASP A CA 1
ATOM 690 C C . ASP A 1 88 ? 2.442 7.552 -5.077 1.00 83.06 88 ASP A C 1
ATOM 692 O O . ASP A 1 88 ? 3.501 7.082 -5.485 1.00 83.06 88 ASP A O 1
ATOM 696 N N . CYS A 1 89 ? 1.293 6.879 -5.184 1.00 84.81 89 CYS A N 1
ATOM 697 C CA . CYS A 1 89 ? 1.203 5.611 -5.896 1.00 84.81 89 CYS A CA 1
ATOM 698 C C . CYS A 1 89 ? 1.089 5.885 -7.398 1.00 84.81 89 CYS A C 1
ATOM 700 O O . CYS A 1 89 ? 0.126 6.514 -7.844 1.00 84.81 89 CYS A O 1
ATOM 702 N N . PHE A 1 90 ? 2.069 5.394 -8.154 1.00 83.00 90 PHE A N 1
ATOM 703 C CA . PHE A 1 90 ? 2.127 5.460 -9.611 1.00 83.00 90 PHE A CA 1
ATOM 704 C C . PHE A 1 90 ? 2.300 4.052 -10.183 1.00 83.00 90 PHE A C 1
ATOM 706 O O . PHE A 1 90 ? 2.996 3.221 -9.596 1.00 83.00 90 PHE A O 1
ATOM 713 N N . GLY A 1 91 ? 1.688 3.802 -11.338 1.00 78.81 91 GLY A N 1
ATOM 714 C CA . GLY A 1 91 ? 2.039 2.676 -12.202 1.00 78.81 91 GLY A CA 1
ATOM 715 C C . GLY A 1 91 ? 3.005 3.148 -13.285 1.00 78.81 91 GLY A C 1
ATOM 716 O O . GLY A 1 91 ? 2.829 4.248 -13.808 1.00 78.81 91 GLY A O 1
ATOM 717 N N . PHE A 1 92 ? 3.999 2.331 -13.619 1.00 78.12 92 PHE A N 1
ATOM 718 C CA . PHE A 1 92 ? 4.936 2.592 -14.712 1.00 78.12 92 PHE A CA 1
ATOM 719 C C . PHE A 1 92 ? 4.934 1.412 -15.684 1.00 78.12 92 PHE A C 1
ATOM 721 O O . PHE A 1 92 ? 4.749 0.271 -15.256 1.00 78.12 92 PHE A O 1
ATOM 728 N N . ASP A 1 93 ? 5.124 1.687 -16.971 1.00 73.81 93 ASP A N 1
ATOM 729 C CA . ASP A 1 93 ? 5.339 0.661 -17.989 1.00 73.81 93 ASP A CA 1
ATOM 730 C C . ASP A 1 93 ? 6.808 0.195 -18.039 1.00 73.81 93 ASP A C 1
ATOM 732 O O . ASP A 1 93 ? 7.678 0.713 -17.334 1.00 73.81 93 ASP A O 1
ATOM 736 N N . GLU A 1 94 ? 7.087 -0.792 -18.892 1.00 69.81 94 GLU A N 1
ATOM 737 C CA . GLU A 1 94 ? 8.426 -1.367 -19.098 1.00 69.81 94 GLU A CA 1
ATOM 738 C C . GLU A 1 94 ? 9.480 -0.345 -19.565 1.00 69.81 94 GLU A C 1
ATOM 740 O O . GLU A 1 94 ? 10.672 -0.532 -19.338 1.00 69.81 94 GLU A O 1
ATOM 745 N N . ASN A 1 95 ? 9.056 0.762 -20.180 1.00 72.19 95 ASN A N 1
ATOM 746 C CA . ASN A 1 95 ? 9.944 1.823 -20.651 1.00 72.19 95 ASN A CA 1
ATOM 747 C C . ASN A 1 95 ? 10.146 2.920 -19.587 1.00 72.19 95 ASN A C 1
ATOM 749 O O . ASN A 1 95 ? 10.849 3.904 -19.834 1.00 72.19 95 ASN A O 1
ATOM 753 N N . GLY A 1 96 ? 9.536 2.765 -18.406 1.00 71.19 96 GLY A N 1
ATOM 754 C CA . GLY A 1 96 ? 9.578 3.734 -17.316 1.00 71.19 96 GLY A CA 1
ATOM 755 C C . GLY A 1 96 ? 8.630 4.920 -17.505 1.00 71.19 96 GLY A C 1
ATOM 756 O O . GLY A 1 96 ? 8.783 5.929 -16.810 1.00 71.19 96 GLY A O 1
ATOM 757 N N . TYR A 1 97 ? 7.660 4.835 -18.420 1.00 79.62 97 TYR A N 1
ATOM 758 C CA . TYR A 1 97 ? 6.624 5.856 -18.558 1.00 79.62 97 TYR A CA 1
ATOM 759 C C . TYR A 1 97 ? 5.501 5.625 -17.555 1.00 79.62 97 TYR A C 1
ATOM 761 O O . TYR A 1 97 ? 5.093 4.497 -17.295 1.00 79.62 97 TYR A O 1
ATOM 769 N N . VAL A 1 98 ? 4.988 6.715 -16.989 1.00 82.44 98 VAL A N 1
ATOM 770 C CA . VAL A 1 98 ? 3.852 6.674 -16.067 1.00 82.44 98 VAL A CA 1
ATOM 771 C C . VAL A 1 98 ? 2.596 6.229 -16.819 1.00 82.44 98 VAL A C 1
ATOM 773 O O . VAL A 1 98 ? 2.307 6.711 -17.912 1.00 82.44 98 VAL A O 1
ATOM 776 N N . TYR A 1 99 ? 1.812 5.345 -16.207 1.00 83.19 99 TYR A N 1
ATOM 777 C CA . TYR A 1 99 ? 0.490 4.987 -16.701 1.00 83.19 99 TYR A CA 1
ATOM 778 C C . TYR A 1 99 ? -0.503 6.114 -16.381 1.00 83.19 99 TYR A C 1
ATOM 780 O O . TYR A 1 99 ? -0.973 6.238 -15.249 1.00 83.19 99 TYR A O 1
ATOM 788 N N . GLU A 1 100 ? -0.784 6.964 -17.371 1.00 81.50 100 GLU A N 1
ATOM 789 C CA . GLU A 1 100 ? -1.504 8.237 -17.185 1.00 81.50 100 GLU A CA 1
ATOM 790 C C . GLU A 1 100 ? -2.939 8.089 -16.665 1.00 81.50 100 GLU A C 1
ATOM 792 O O . GLU A 1 100 ? -3.408 8.925 -15.889 1.00 81.50 100 GLU A O 1
ATOM 797 N N . ASP A 1 101 ? -3.618 6.995 -17.016 1.00 79.38 101 ASP A N 1
ATOM 798 C CA . ASP A 1 101 ? -4.969 6.702 -16.519 1.00 79.38 101 ASP A CA 1
ATOM 799 C C . ASP A 1 101 ? -4.969 6.329 -15.019 1.00 79.38 101 ASP A C 1
ATOM 801 O O . ASP A 1 101 ? -6.015 6.295 -14.363 1.00 79.38 101 ASP A O 1
ATOM 805 N N . GLY A 1 102 ? -3.782 6.108 -14.443 1.00 76.31 102 GLY A N 1
ATOM 806 C CA . GLY A 1 102 ? -3.595 5.603 -13.093 1.00 76.31 102 GLY A CA 1
ATOM 807 C C . GLY A 1 102 ? -3.902 4.110 -12.995 1.00 76.31 102 GLY A C 1
ATOM 808 O O . GLY A 1 102 ? -4.584 3.516 -13.828 1.00 76.31 102 GLY A O 1
ATOM 809 N N . TYR A 1 103 ? -3.368 3.478 -11.956 1.00 80.62 103 TYR A N 1
ATOM 810 C CA . TYR A 1 103 ? -3.636 2.077 -11.658 1.00 80.62 103 TYR A CA 1
ATOM 811 C C . TYR A 1 103 ? -4.278 1.991 -10.270 1.00 80.62 103 TYR A C 1
ATOM 813 O O . TYR A 1 103 ? -3.743 2.516 -9.294 1.00 80.62 103 TYR A O 1
ATOM 821 N N . SER A 1 104 ? -5.477 1.414 -10.198 1.00 86.19 104 SER A N 1
ATOM 822 C CA . SER A 1 104 ? -6.344 1.457 -9.012 1.00 86.19 104 SER A CA 1
ATOM 823 C C . SER A 1 104 ? -7.039 0.106 -8.813 1.00 86.19 104 SER A C 1
ATOM 825 O O . SER A 1 104 ? -8.201 -0.039 -9.185 1.00 86.19 104 SER A O 1
ATOM 827 N N . PRO A 1 105 ? -6.322 -0.910 -8.300 1.00 87.69 105 PRO A N 1
ATOM 828 C CA . PRO A 1 105 ? -6.885 -2.228 -8.038 1.00 87.69 105 PRO A CA 1
ATOM 829 C C . PRO A 1 105 ? -7.959 -2.149 -6.952 1.00 87.69 105 PRO A C 1
ATOM 831 O O . PRO A 1 105 ? -7.884 -1.302 -6.058 1.00 87.69 105 PRO A O 1
ATOM 834 N N . ASP A 1 106 ? -8.933 -3.056 -7.016 1.00 91.94 106 ASP A N 1
ATOM 835 C CA . ASP A 1 106 ? -10.033 -3.079 -6.058 1.00 91.94 106 ASP A CA 1
ATOM 836 C C . ASP A 1 106 ? -9.527 -3.291 -4.619 1.00 91.94 106 ASP A C 1
ATOM 838 O O . ASP A 1 106 ? -8.671 -4.150 -4.371 1.00 91.94 106 ASP A O 1
ATOM 842 N N . PRO A 1 107 ? -10.063 -2.541 -3.642 1.00 93.88 107 PRO A N 1
ATOM 843 C CA . PRO A 1 107 ? -9.694 -2.704 -2.247 1.00 93.88 107 PRO A CA 1
ATOM 844 C C . PRO A 1 107 ? -10.121 -4.071 -1.695 1.00 93.88 107 PRO A C 1
ATOM 846 O O . PRO A 1 107 ? -11.259 -4.509 -1.866 1.00 93.88 107 PRO A O 1
ATOM 849 N N . PHE A 1 108 ? -9.229 -4.721 -0.941 1.00 94.88 108 PHE A N 1
ATOM 850 C CA . PHE A 1 108 ? -9.511 -5.992 -0.272 1.00 94.88 108 PHE A CA 1
ATOM 851 C C . PHE A 1 108 ? -9.101 -5.972 1.204 1.00 94.88 108 PHE A C 1
ATOM 853 O O . PHE A 1 108 ? -7.986 -5.585 1.554 1.00 94.88 108 PHE A O 1
ATOM 860 N N . VAL A 1 109 ? -9.994 -6.446 2.082 1.00 95.44 109 VAL A N 1
ATOM 861 C CA . VAL A 1 109 ? -9.746 -6.561 3.527 1.00 95.44 109 VAL A CA 1
ATOM 862 C C . VAL A 1 109 ? -10.250 -7.905 4.041 1.00 95.44 109 VAL A C 1
ATOM 864 O O . VAL A 1 109 ? -11.434 -8.215 3.957 1.00 95.44 109 VAL A O 1
ATOM 867 N N . SER A 1 110 ? -9.357 -8.694 4.639 1.00 93.94 110 SER A N 1
ATOM 868 C CA . SER A 1 110 ? -9.685 -10.033 5.153 1.00 93.94 110 SER A CA 1
ATOM 869 C C . SER A 1 110 ? -10.436 -10.032 6.493 1.00 93.94 110 SER A C 1
ATOM 871 O O . SER A 1 110 ? -11.098 -11.015 6.826 1.00 93.94 110 SER A O 1
ATOM 873 N N . LYS A 1 111 ? -10.331 -8.952 7.280 1.00 94.00 111 LYS A N 1
ATOM 874 C CA . LYS A 1 111 ? -10.988 -8.768 8.589 1.00 94.00 111 LYS A CA 1
ATOM 875 C C . LYS A 1 111 ? -11.517 -7.330 8.721 1.00 94.00 111 LYS A C 1
ATOM 877 O O . LYS A 1 111 ? -10.903 -6.495 9.386 1.00 94.00 111 LYS A O 1
ATOM 882 N N . SER A 1 112 ? -12.647 -7.050 8.072 1.00 94.44 112 SER A N 1
ATOM 883 C CA . SER A 1 112 ? -13.261 -5.711 8.003 1.00 94.44 112 SER A CA 1
ATOM 884 C C . SER A 1 112 ? -13.711 -5.143 9.353 1.00 94.44 112 SER A C 1
ATOM 886 O O . SER A 1 112 ? -13.835 -3.933 9.498 1.00 94.44 112 SER A O 1
ATOM 888 N N . ASP A 1 113 ? -13.929 -5.997 10.356 1.00 92.69 113 ASP A N 1
ATOM 889 C CA . ASP A 1 113 ? -14.337 -5.557 11.698 1.00 92.69 113 ASP A CA 1
ATOM 890 C C . ASP A 1 113 ? -13.218 -4.814 12.446 1.00 92.69 113 ASP A C 1
ATOM 892 O O . ASP A 1 113 ? -13.487 -4.053 13.373 1.00 92.69 113 ASP A O 1
ATOM 896 N N . CYS A 1 114 ? -11.958 -5.028 12.053 1.00 95.19 114 CYS A N 1
ATOM 897 C CA . CYS A 1 114 ? -10.792 -4.469 12.747 1.00 95.19 114 CYS A CA 1
ATOM 898 C C . CYS A 1 114 ? -9.919 -3.586 11.873 1.00 95.19 114 CYS A C 1
ATOM 900 O O . CYS A 1 114 ? -9.131 -2.800 12.403 1.00 95.19 114 CYS A O 1
ATOM 902 N N . TYR A 1 115 ? -10.041 -3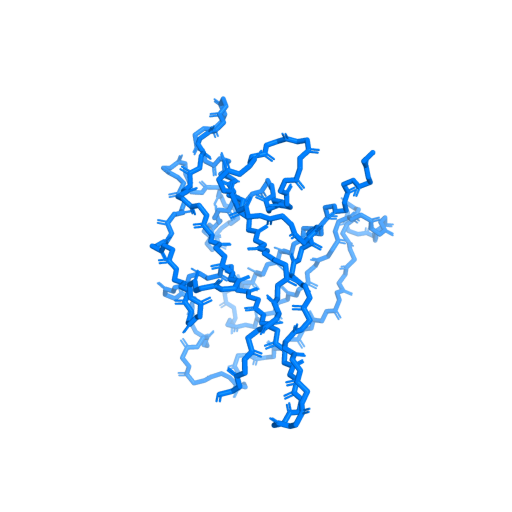.730 10.557 1.00 97.12 115 TYR A N 1
ATOM 903 C CA . TYR A 1 115 ? -9.246 -3.006 9.584 1.00 97.12 115 TYR A CA 1
ATOM 904 C C . TYR A 1 115 ? -10.123 -2.536 8.437 1.00 97.12 115 TYR A C 1
ATOM 906 O O . TYR A 1 115 ? -11.169 -3.104 8.144 1.00 97.12 115 TYR A O 1
ATOM 914 N N . SER A 1 116 ? -9.659 -1.500 7.765 1.00 97.12 116 SER A N 1
ATOM 915 C CA . SER A 1 116 ? -10.326 -0.910 6.618 1.00 97.12 116 SER A CA 1
ATOM 916 C C . SER A 1 116 ? -9.284 -0.386 5.647 1.00 97.12 116 SER A C 1
ATOM 918 O O . SER A 1 116 ? -8.181 0.002 6.047 1.00 97.12 116 SER A O 1
ATOM 920 N N . VAL A 1 117 ? -9.668 -0.358 4.383 1.00 97.06 117 VAL A N 1
ATOM 921 C CA . VAL A 1 117 ? -8.977 0.352 3.318 1.00 97.06 117 VAL A CA 1
ATOM 922 C C . VAL A 1 117 ? -10.043 1.158 2.578 1.00 97.06 117 VAL A C 1
ATOM 924 O O . VAL A 1 117 ? -11.193 0.717 2.494 1.00 97.06 117 VAL A O 1
ATOM 927 N N . SER A 1 118 ? -9.708 2.363 2.139 1.00 96.50 118 SER A N 1
ATOM 928 C CA . SER A 1 118 ? -10.611 3.178 1.329 1.00 96.50 118 SER A CA 1
ATOM 929 C C . SER A 1 118 ? -10.533 2.785 -0.144 1.00 96.50 118 SER A C 1
ATOM 931 O O . SER A 1 118 ? -9.605 2.093 -0.563 1.00 96.50 118 SER A O 1
ATOM 933 N N . ASP A 1 119 ? -11.452 3.328 -0.939 1.00 94.81 119 ASP A N 1
ATOM 934 C CA . ASP A 1 119 ? -11.245 3.447 -2.380 1.00 94.81 119 ASP A CA 1
ATOM 935 C C . ASP A 1 119 ? -10.042 4.356 -2.691 1.00 94.81 119 ASP A C 1
ATOM 937 O O . ASP A 1 119 ? -9.495 5.048 -1.817 1.00 94.81 119 ASP A O 1
ATOM 941 N N . TRP A 1 120 ? -9.637 4.352 -3.958 1.00 92.81 120 TRP A N 1
ATOM 942 C CA . TRP A 1 120 ? -8.582 5.212 -4.474 1.00 92.81 120 TRP A CA 1
ATOM 943 C C . TRP A 1 120 ? -9.061 6.649 -4.659 1.00 92.81 120 TRP A C 1
ATOM 945 O O . TRP A 1 120 ? -10.124 6.908 -5.220 1.00 92.81 120 TRP A O 1
ATOM 955 N N . TYR A 1 121 ? -8.216 7.588 -4.253 1.00 90.69 121 TYR A N 1
ATOM 956 C CA . TYR A 1 121 ? -8.426 9.015 -4.433 1.00 90.69 121 TYR A CA 1
ATOM 957 C C . TYR A 1 121 ? -7.491 9.562 -5.512 1.00 90.69 121 TYR A C 1
ATOM 959 O O . TYR A 1 121 ? -6.287 9.278 -5.541 1.00 90.69 121 TYR A O 1
ATOM 967 N N . GLU A 1 122 ? -8.062 10.379 -6.392 1.00 85.12 122 GLU A N 1
ATOM 968 C CA . GLU A 1 122 ? -7.337 11.139 -7.408 1.00 85.12 122 GLU A CA 1
ATOM 969 C C . GLU A 1 122 ? -6.662 12.362 -6.799 1.00 85.12 122 GLU A C 1
ATOM 971 O O . GLU A 1 122 ? -7.152 12.964 -5.842 1.00 85.12 122 GLU A O 1
ATOM 976 N N . THR A 1 123 ? -5.527 12.740 -7.375 1.00 82.88 123 THR A N 1
ATOM 977 C CA . THR A 1 123 ? -4.899 14.037 -7.114 1.00 82.88 123 THR A CA 1
ATOM 978 C C . THR A 1 123 ? -5.002 14.913 -8.363 1.00 82.88 123 THR A C 1
ATOM 980 O O . THR A 1 123 ? -5.553 14.496 -9.377 1.00 82.88 123 THR A O 1
ATOM 983 N N . GLU A 1 124 ? -4.447 16.126 -8.324 1.00 82.19 124 GLU A N 1
ATOM 984 C CA . GLU A 1 124 ? -4.369 17.000 -9.508 1.00 82.19 124 GLU A CA 1
ATOM 985 C C . GLU A 1 124 ? -3.637 16.343 -10.693 1.00 82.19 124 GLU A C 1
ATOM 987 O O . GLU A 1 124 ? -3.890 16.685 -11.846 1.00 82.19 124 GLU A O 1
ATOM 992 N N . HIS A 1 125 ? -2.748 15.385 -10.415 1.00 80.75 125 HIS A N 1
ATOM 993 C CA . HIS A 1 125 ? -2.113 14.545 -11.422 1.00 80.75 125 HIS A CA 1
ATOM 994 C C . HIS A 1 125 ? -2.871 13.213 -11.504 1.00 80.75 125 HIS A C 1
ATOM 996 O O . HIS A 1 125 ? -2.785 12.411 -10.576 1.00 80.75 125 HIS A O 1
ATOM 1002 N N . ALA A 1 126 ? -3.592 12.958 -12.601 1.00 76.94 126 ALA A N 1
ATOM 1003 C CA . ALA A 1 126 ? -4.494 11.801 -12.743 1.00 76.94 126 ALA A CA 1
ATOM 1004 C C . ALA A 1 126 ? -3.803 10.442 -12.504 1.00 76.94 126 ALA A C 1
ATOM 1006 O O . ALA A 1 126 ? -4.372 9.542 -11.880 1.00 76.94 126 ALA A O 1
ATOM 1007 N N . ALA A 1 127 ? -2.538 10.328 -12.916 1.00 83.38 127 ALA A N 1
ATOM 1008 C CA . ALA A 1 127 ? -1.739 9.129 -12.686 1.00 83.38 127 ALA A CA 1
ATOM 1009 C C . ALA A 1 127 ? -1.338 8.902 -11.217 1.00 83.38 127 ALA A C 1
ATOM 1011 O O . ALA A 1 127 ? -1.002 7.784 -10.829 1.00 83.38 127 ALA A O 1
ATOM 1012 N N . ARG A 1 128 ? -1.340 9.963 -10.399 1.00 87.62 128 ARG A N 1
ATOM 1013 C CA . ARG A 1 128 ? -0.942 9.919 -8.992 1.00 87.62 128 ARG A CA 1
ATOM 1014 C C . ARG A 1 128 ? -2.162 9.593 -8.149 1.00 87.62 128 ARG A C 1
ATOM 1016 O O . ARG A 1 128 ? -3.087 10.404 -8.030 1.00 87.62 128 ARG A O 1
ATOM 1023 N N . ARG A 1 129 ? -2.123 8.427 -7.516 1.00 89.56 129 ARG A N 1
ATOM 1024 C CA . ARG A 1 129 ? -3.207 7.916 -6.679 1.00 89.56 129 ARG A CA 1
ATOM 1025 C C . ARG A 1 129 ? -2.767 7.811 -5.220 1.00 89.56 129 ARG A C 1
ATOM 1027 O O . ARG A 1 129 ? -1.576 7.727 -4.908 1.00 89.56 129 ARG A O 1
ATOM 1034 N N . HIS A 1 130 ? -3.738 7.834 -4.319 1.00 91.81 130 HIS A N 1
ATOM 1035 C CA . HIS A 1 130 ? -3.525 7.530 -2.908 1.00 91.81 130 HIS A CA 1
ATOM 1036 C C . HIS A 1 130 ? -4.749 6.832 -2.322 1.00 91.81 130 HIS A C 1
ATOM 1038 O O . HIS A 1 130 ? -5.845 6.910 -2.875 1.00 91.81 130 HIS A O 1
ATOM 1044 N N . PHE A 1 131 ? -4.559 6.151 -1.200 1.00 94.75 131 PHE A N 1
ATOM 1045 C CA . PHE A 1 131 ? -5.643 5.528 -0.447 1.00 94.75 131 PHE A CA 1
ATOM 1046 C C . PHE A 1 131 ? -5.316 5.524 1.044 1.00 94.75 131 PHE A C 1
ATOM 1048 O O . PHE A 1 131 ? -4.149 5.570 1.451 1.00 94.75 131 PHE A O 1
ATOM 1055 N N . PHE A 1 132 ? -6.359 5.448 1.863 1.00 96.06 132 PHE A N 1
ATOM 1056 C CA . PHE A 1 132 ? -6.262 5.350 3.310 1.00 96.06 132 PHE A CA 1
ATOM 1057 C C . PHE A 1 132 ? -6.401 3.903 3.757 1.00 96.06 132 PHE A C 1
ATOM 1059 O O . PHE A 1 132 ? -7.141 3.114 3.171 1.00 96.06 132 PHE A O 1
ATOM 1066 N N . TYR A 1 133 ? -5.709 3.559 4.832 1.00 96.56 133 TYR A N 1
ATOM 1067 C CA . TYR A 1 133 ? -5.774 2.244 5.443 1.00 96.56 133 TYR A CA 1
ATOM 1068 C C . TYR A 1 133 ? -5.588 2.345 6.953 1.00 96.56 133 TYR A C 1
ATOM 1070 O O . TYR A 1 133 ? -4.997 3.292 7.481 1.00 96.56 133 TYR A O 1
ATOM 1078 N N . GLY A 1 134 ? -6.055 1.320 7.653 1.00 96.31 134 GLY A N 1
ATOM 1079 C CA . GLY A 1 134 ? -5.767 1.146 9.066 1.00 96.31 134 GLY A CA 1
ATOM 1080 C C . GLY A 1 134 ? -6.934 0.572 9.841 1.00 96.31 134 GLY A C 1
ATOM 1081 O O . GLY A 1 134 ? -7.942 0.127 9.288 1.00 96.31 134 GLY A O 1
ATOM 1082 N N . GLY A 1 135 ? -6.758 0.569 11.152 1.00 97.38 135 GLY A N 1
ATOM 1083 C CA . GLY A 1 135 ? -7.786 0.202 12.107 1.00 97.38 135 GLY A CA 1
ATOM 1084 C C . GLY A 1 135 ? -7.179 -0.165 13.456 1.00 97.38 135 GLY A C 1
ATOM 1085 O O . GLY A 1 135 ? -5.971 -0.431 13.547 1.00 97.38 135 GLY A O 1
ATOM 1086 N N . PRO A 1 136 ? -7.994 -0.173 14.518 1.00 96.75 136 PRO A N 1
ATOM 1087 C CA . PRO A 1 136 ? -7.512 -0.307 15.889 1.00 96.75 136 PRO A CA 1
ATOM 1088 C C . PRO A 1 136 ? -6.975 -1.708 16.213 1.00 96.75 136 PRO A C 1
ATOM 1090 O O . PRO A 1 136 ? -6.321 -1.885 17.241 1.00 96.75 136 PRO A O 1
ATOM 1093 N N . GLY A 1 137 ? -7.216 -2.700 15.351 1.00 95.25 137 GLY A N 1
ATOM 1094 C CA . GLY A 1 137 ? -6.967 -4.098 15.683 1.00 95.25 137 GLY A CA 1
ATOM 1095 C C . GLY A 1 137 ? -8.014 -4.614 16.668 1.00 95.25 137 GLY A C 1
ATOM 1096 O O . GLY A 1 137 ? -9.162 -4.176 16.645 1.00 95.25 137 GLY A O 1
ATOM 1097 N N . GLY A 1 138 ? -7.634 -5.555 17.528 1.00 93.88 138 GLY A N 1
ATOM 1098 C CA . GLY A 1 138 ? -8.560 -6.153 18.494 1.00 93.88 138 GLY A CA 1
ATOM 1099 C C . GLY A 1 138 ? -9.271 -7.418 18.002 1.00 93.88 138 GLY A C 1
ATOM 1100 O O . GLY A 1 138 ? -10.038 -8.004 18.760 1.00 93.88 138 GLY A O 1
ATOM 1101 N N . CYS A 1 139 ? -9.007 -7.873 16.774 1.00 90.19 139 CYS A N 1
ATOM 1102 C CA . CYS A 1 139 ? -9.624 -9.081 16.228 1.00 90.19 139 CYS A CA 1
ATOM 1103 C C . CYS A 1 139 ? -9.016 -10.340 16.843 1.00 90.19 139 CYS A C 1
ATOM 1105 O O . CYS A 1 139 ? -7.802 -10.426 17.036 1.00 90.19 139 CYS A O 1
ATOM 1107 N N . SER A 1 140 ? -9.849 -11.350 17.079 1.00 84.06 140 SER A N 1
ATOM 1108 C CA . SER A 1 140 ? -9.393 -12.727 17.271 1.00 84.06 140 SER A CA 1
ATOM 1109 C C . SER A 1 140 ? -9.224 -13.432 15.919 1.00 84.06 140 SER A C 1
ATOM 1111 O O . SER A 1 140 ? -9.848 -13.049 14.919 1.00 84.06 140 SER A O 1
ATOM 1113 N N . LYS A 1 141 ? -8.367 -14.460 15.890 1.00 73.00 141 LYS A N 1
ATOM 1114 C CA . LYS A 1 141 ? -8.160 -15.283 14.692 1.00 73.00 141 LYS A CA 1
ATOM 1115 C C . LYS A 1 141 ? -9.433 -16.022 14.304 1.00 73.00 141 LYS A C 1
ATOM 1117 O O . LYS A 1 141 ? -10.029 -16.651 15.201 1.00 73.00 141 LYS A O 1
#

Sequence (141 aa):
MITKTISFHVQDDHTGDWSLYREDLGGPIGGMTLLGWWPWSLFKHLAEHANVIEWTGFASHNYNETSPPMGSGHFASELDGKAASFNDCFGFDENGYVYEDGYSPDPFVSKSDCYSVSDWYETEHAARRHFFYGGPGGCSK

Radius of gyration: 17.22 Å; chains: 1; bounding box: 39×36×43 Å

pLDDT: mean 82.39, std 13.62, range [33.38, 97.56]

Foldseek 3Di:
DDDDAWDWDWADLQQLKTWTWTQCCQDPPNSIDTPDIGALVVDPQSSGHDPDDDDDDDWDDDQPDWTAKDAQQDAQVVPPPGFHKHWFDFDADNVRHTPQQADFDDDDDPCVVFKYKDGWDADPRNRTIMITIIHNTRDHD